Protein AF-A0A3C0CRC3-F1 (afdb_monomer)

Radius of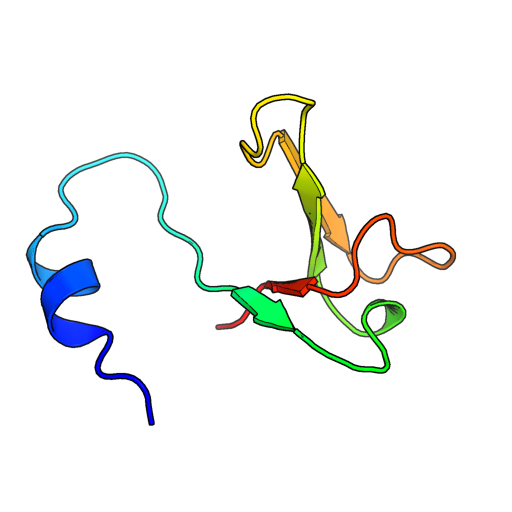 gyration: 12.32 Å; Cα contacts (8 Å, |Δi|>4): 85; chains: 1; bounding box: 26×25×29 Å

pLDDT: mean 94.43, std 5.78, range [66.81, 98.25]

Nearest PDB structures (foldseek):
  6t38-assembly1_C  TM=9.451E-01  e=2.287E-04  Pseudomonas aeruginosa PAO1
  6t38-assembly1_D  TM=9.467E-01  e=2.287E-04  Pseudomonas aeruginosa PAO1
  6t38-assembly1_A  TM=9.395E-01  e=2.287E-04  Pseudomonas aeruginosa PAO1
  6t38-assembly1_B  TM=9.407E-01  e=2.287E-04  Pseudomonas aeruginosa PAO1
  4arw-assembly2_B  TM=9.287E-01  e=2.287E-04  Pseudomonas aeruginosa PAO1

Structure (mmCIF, N/CA/C/O backbone):
data_AF-A0A3C0CRC3-F1
#
_entry.id   AF-A0A3C0CRC3-F1
#
loop_
_atom_site.group_PDB
_atom_site.id
_atom_site.type_symbol
_atom_site.label_atom_id
_atom_site.label_alt_id
_atom_site.label_comp_id
_atom_site.label_asym_id
_atom_site.label_entity_id
_atom_site.label_seq_id
_atom_site.pdbx_PDB_ins_code
_atom_site.Cartn_x
_atom_site.Cartn_y
_atom_site.Cartn_z
_atom_site.occupancy
_atom_site.B_iso_or_equiv
_atom_site.auth_seq_id
_atom_site.auth_comp_id
_atom_site.auth_asym_id
_atom_site.auth_atom_id
_atom_site.pdbx_PDB_model_num
ATOM 1 N N . ASP A 1 1 ? 5.008 -18.624 0.936 1.00 66.81 1 ASP A N 1
ATOM 2 C CA . ASP A 1 1 ? 5.250 -17.259 0.440 1.00 66.81 1 ASP A CA 1
ATOM 3 C C . ASP A 1 1 ? 4.867 -17.119 -1.012 1.00 66.81 1 ASP A C 1
ATOM 5 O O . ASP A 1 1 ? 5.048 -18.057 -1.781 1.00 66.81 1 ASP A O 1
ATOM 9 N N . ALA A 1 2 ? 4.288 -15.975 -1.366 1.00 78.75 2 ALA A N 1
ATOM 10 C CA . ALA A 1 2 ? 4.078 -15.616 -2.760 1.00 78.75 2 ALA A CA 1
ATOM 11 C C . ALA A 1 2 ? 5.434 -15.229 -3.372 1.00 78.75 2 ALA A C 1
ATOM 13 O O . ALA A 1 2 ? 6.127 -14.369 -2.830 1.00 78.75 2 ALA A O 1
ATOM 14 N N . ASP A 1 3 ? 5.822 -15.858 -4.484 1.00 90.38 3 ASP A N 1
ATOM 15 C CA . ASP A 1 3 ? 7.021 -15.454 -5.225 1.00 90.38 3 ASP A CA 1
ATOM 16 C C . ASP A 1 3 ? 6.759 -14.119 -5.940 1.00 90.38 3 ASP A C 1
ATOM 18 O O . ASP A 1 3 ? 6.044 -14.058 -6.943 1.00 90.38 3 ASP A O 1
ATOM 22 N N . ILE A 1 4 ? 7.348 -13.040 -5.419 1.00 91.00 4 ILE A N 1
ATOM 23 C CA . ILE A 1 4 ? 7.279 -11.702 -6.024 1.00 91.00 4 ILE A CA 1
ATOM 24 C C . ILE A 1 4 ? 8.347 -11.479 -7.106 1.00 91.00 4 ILE A C 1
ATOM 26 O O . ILE A 1 4 ? 8.323 -10.458 -7.796 1.00 91.00 4 ILE A O 1
ATOM 30 N N . GLY A 1 5 ? 9.277 -12.420 -7.294 1.00 93.69 5 GLY A N 1
ATOM 31 C CA . GLY A 1 5 ? 10.404 -12.319 -8.219 1.00 93.69 5 GLY A CA 1
ATOM 32 C C . GLY A 1 5 ? 10.010 -11.956 -9.655 1.00 93.69 5 GLY A C 1
ATOM 33 O O . GLY A 1 5 ? 10.628 -11.056 -10.228 1.00 93.69 5 GLY A O 1
ATOM 34 N N . PRO A 1 6 ? 8.979 -12.576 -10.264 1.00 95.19 6 PRO A N 1
ATOM 35 C CA . PRO A 1 6 ? 8.501 -12.182 -11.589 1.00 95.19 6 PRO A CA 1
ATOM 36 C C . PRO A 1 6 ? 8.036 -10.722 -11.648 1.00 95.19 6 PRO A C 1
ATOM 38 O O . PRO A 1 6 ? 8.384 -10.007 -12.587 1.00 95.19 6 PRO A O 1
ATOM 41 N N . ALA A 1 7 ? 7.307 -10.262 -10.627 1.00 92.62 7 ALA A N 1
ATOM 42 C CA . ALA A 1 7 ? 6.805 -8.895 -10.556 1.00 92.62 7 ALA A CA 1
ATOM 43 C C . ALA A 1 7 ? 7.934 -7.872 -10.361 1.00 92.62 7 ALA A C 1
ATOM 45 O O . ALA A 1 7 ? 7.837 -6.762 -10.877 1.00 92.62 7 ALA A O 1
ATOM 46 N N . VAL A 1 8 ? 9.007 -8.228 -9.655 1.00 93.25 8 VAL A N 1
ATOM 47 C CA . VAL A 1 8 ? 10.192 -7.368 -9.529 1.00 93.25 8 VAL A CA 1
ATOM 48 C C . VAL A 1 8 ? 10.962 -7.314 -10.851 1.00 93.25 8 VAL A C 1
ATOM 50 O O . VAL A 1 8 ? 11.266 -6.230 -11.337 1.00 93.25 8 VAL A O 1
ATOM 53 N N . ARG A 1 9 ? 11.219 -8.466 -11.487 1.00 96.94 9 ARG A N 1
ATOM 54 C CA . ARG A 1 9 ? 11.971 -8.546 -12.755 1.00 96.94 9 ARG A CA 1
ATOM 55 C C . ARG A 1 9 ? 11.302 -7.795 -13.906 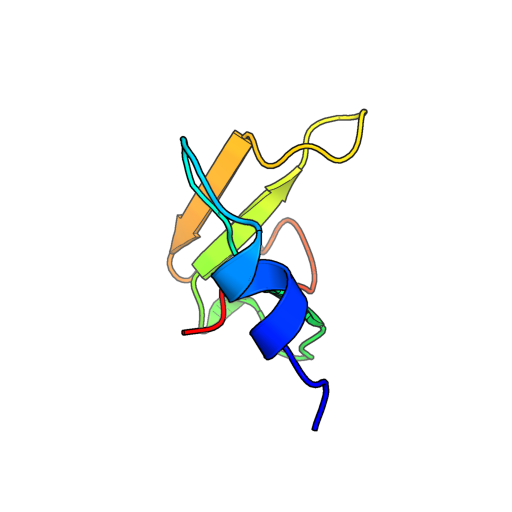1.00 96.94 9 ARG A C 1
ATOM 57 O O . ARG A 1 9 ? 11.996 -7.255 -14.758 1.00 96.94 9 ARG A O 1
ATOM 64 N N . SER A 1 10 ? 9.971 -7.785 -13.951 1.00 96.44 10 SER A N 1
ATOM 65 C CA . SER A 1 10 ? 9.213 -7.133 -15.025 1.00 96.44 10 SER A CA 1
ATOM 66 C C . SER A 1 10 ? 8.954 -5.641 -14.782 1.00 96.44 10 SER A C 1
ATOM 68 O O . SER A 1 10 ? 8.248 -5.018 -15.575 1.00 96.44 10 SER A O 1
ATOM 70 N N . PHE A 1 11 ? 9.380 -5.082 -13.647 1.00 95.69 11 PHE A N 1
ATOM 71 C CA . PHE A 1 11 ? 9.078 -3.700 -13.293 1.00 95.69 11 PHE A CA 1
ATOM 72 C C . PHE A 1 11 ? 10.071 -2.746 -13.962 1.00 95.69 11 PHE A C 1
ATOM 74 O O . PHE A 1 11 ? 11.267 -2.807 -13.699 1.00 95.69 11 PHE A O 1
ATOM 81 N N . SER A 1 12 ? 9.572 -1.860 -14.825 1.00 97.19 12 SER A N 1
ATOM 82 C CA . SER A 1 12 ? 10.413 -0.984 -15.652 1.00 97.19 12 SER A CA 1
ATOM 83 C C . SER A 1 12 ? 10.261 0.510 -15.360 1.00 97.19 12 SER A C 1
ATOM 85 O O . SER A 1 12 ? 11.112 1.293 -15.773 1.00 97.19 12 SER A O 1
ATOM 87 N N . SER A 1 13 ? 9.181 0.938 -14.699 1.00 96.00 13 SER A N 1
ATOM 88 C CA . SER A 1 13 ? 8.888 2.362 -14.479 1.00 96.00 13 SER A CA 1
ATOM 89 C C . SER A 1 13 ? 7.760 2.587 -13.472 1.00 96.00 13 SER A C 1
ATOM 91 O O . SER A 1 13 ? 6.861 1.755 -13.350 1.00 96.00 13 SER A O 1
ATOM 93 N N . GLY A 1 14 ? 7.738 3.768 -12.846 1.00 92.56 14 GLY A N 1
ATOM 94 C CA . GLY A 1 14 ? 6.674 4.198 -11.936 1.00 92.56 14 GLY A CA 1
ATOM 95 C C . GLY A 1 14 ? 6.915 3.724 -10.507 1.00 92.56 14 GLY A C 1
ATOM 96 O O . GLY A 1 14 ? 8.036 3.802 -10.012 1.00 92.56 14 GLY A O 1
ATOM 97 N N . ALA A 1 15 ? 5.871 3.222 -9.852 1.00 90.56 15 ALA A N 1
ATOM 98 C CA . ALA A 1 15 ? 5.953 2.588 -8.540 1.00 90.56 15 ALA A CA 1
ATOM 99 C C . ALA A 1 15 ? 5.143 1.287 -8.541 1.00 90.56 15 ALA A C 1
ATOM 101 O O . ALA A 1 15 ? 4.105 1.190 -9.199 1.00 90.56 15 ALA A O 1
ATOM 102 N N . ARG A 1 16 ? 5.613 0.285 -7.795 1.00 90.56 16 ARG A N 1
ATOM 103 C CA . ARG A 1 16 ? 4.905 -0.976 -7.562 1.00 90.56 16 ARG A CA 1
ATOM 104 C C . ARG A 1 16 ? 4.870 -1.239 -6.066 1.00 90.56 16 ARG A C 1
ATOM 106 O O . ARG A 1 16 ? 5.912 -1.254 -5.422 1.00 90.56 16 ARG A O 1
ATOM 113 N N . LEU A 1 17 ? 3.667 -1.426 -5.539 1.00 92.00 17 LEU A N 1
ATOM 114 C CA . LEU A 1 17 ? 3.425 -1.735 -4.135 1.00 92.00 17 LEU A CA 1
ATOM 115 C C . LEU A 1 17 ? 2.878 -3.151 -4.025 1.00 92.00 17 LEU A C 1
ATOM 117 O O . LEU A 1 17 ? 2.101 -3.589 -4.875 1.00 92.00 17 LEU A O 1
ATOM 121 N N . PHE A 1 18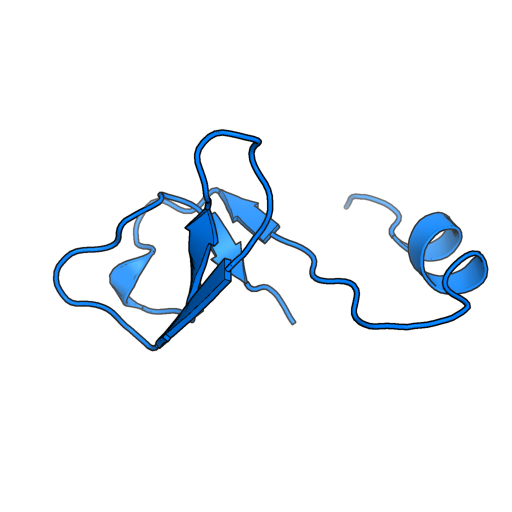 ? 3.264 -3.835 -2.957 1.00 92.94 18 PHE A N 1
ATOM 122 C CA . PHE A 1 18 ? 2.649 -5.086 -2.545 1.00 92.94 18 PHE A CA 1
ATOM 123 C C . PHE A 1 18 ? 1.761 -4.803 -1.342 1.00 92.94 18 PHE A C 1
ATOM 125 O O . PHE A 1 18 ? 2.111 -4.007 -0.468 1.00 92.94 18 PHE A O 1
ATOM 132 N N . LEU A 1 19 ? 0.579 -5.409 -1.351 1.00 95.31 19 LEU A N 1
ATOM 133 C CA . LEU A 1 19 ? -0.434 -5.204 -0.332 1.00 95.31 19 LEU A CA 1
ATOM 134 C C . LEU A 1 19 ? -0.782 -6.535 0.310 1.00 95.31 19 LEU A C 1
ATOM 136 O O . LEU A 1 19 ? -0.985 -7.527 -0.390 1.00 95.31 19 LEU A O 1
ATOM 140 N N . GLN A 1 20 ? -0.941 -6.518 1.625 1.00 94.75 20 GLN A N 1
ATOM 141 C CA . GLN A 1 20 ? -1.418 -7.663 2.385 1.00 94.75 20 GLN A CA 1
ATOM 142 C C . GLN A 1 20 ? -2.720 -7.298 3.082 1.00 94.75 20 GLN A C 1
ATOM 144 O O . GLN A 1 20 ? -2.838 -6.227 3.675 1.00 94.75 20 GLN A O 1
ATOM 149 N N . LYS A 1 21 ? -3.709 -8.191 3.021 1.00 96.50 21 LYS A N 1
ATOM 150 C CA . LYS A 1 21 ? -4.925 -8.034 3.820 1.00 96.50 21 LYS A CA 1
ATOM 151 C C . LYS A 1 21 ? -4.599 -8.351 5.279 1.00 96.50 21 LYS A C 1
ATOM 153 O O . LYS A 1 21 ? -4.083 -9.431 5.564 1.00 96.50 21 LYS A O 1
ATOM 158 N N . VAL A 1 22 ? -4.907 -7.425 6.178 1.00 96.75 22 VAL A N 1
ATOM 159 C CA . VAL A 1 22 ? -4.622 -7.528 7.615 1.00 96.75 22 VAL A CA 1
ATOM 160 C C . VAL A 1 22 ? -5.886 -7.285 8.434 1.00 96.75 22 VAL A C 1
ATOM 162 O O . VAL A 1 22 ? -6.884 -6.777 7.920 1.00 96.75 22 VAL A O 1
ATOM 165 N N . LEU A 1 23 ? -5.854 -7.693 9.702 1.00 97.56 23 LEU A N 1
ATOM 166 C CA . LEU A 1 23 ? -6.968 -7.495 10.631 1.00 97.56 23 LEU A CA 1
ATOM 167 C C . LEU A 1 23 ? -6.941 -6.098 11.274 1.00 97.56 23 LEU A C 1
ATOM 169 O O . LEU A 1 23 ? -7.999 -5.563 11.578 1.00 97.56 23 LEU A O 1
ATOM 173 N N . ASP A 1 24 ? -5.750 -5.520 11.424 1.00 97.31 24 ASP A N 1
ATOM 174 C CA . ASP A 1 24 ? -5.432 -4.279 12.143 1.00 97.31 24 ASP A CA 1
ATOM 175 C C . ASP A 1 24 ? -4.697 -3.246 11.246 1.00 97.31 24 ASP A C 1
ATOM 177 O O . ASP A 1 24 ? -3.533 -2.901 11.487 1.00 97.31 24 ASP A O 1
ATOM 181 N N . PRO A 1 25 ? -5.337 -2.765 10.158 1.00 97.88 25 PRO A N 1
ATOM 182 C CA . PRO A 1 25 ? -4.719 -1.873 9.169 1.00 97.88 25 PRO A CA 1
ATOM 183 C C . PRO A 1 25 ? -4.282 -0.508 9.729 1.00 97.88 25 PRO A C 1
ATOM 185 O O . PRO A 1 25 ? -3.339 0.085 9.213 1.00 97.88 25 PRO A O 1
ATOM 188 N N . GLU A 1 26 ? -4.891 -0.024 10.811 1.00 97.81 26 GLU A N 1
ATOM 189 C CA . GLU A 1 26 ? -4.568 1.248 11.475 1.00 97.81 26 GLU A CA 1
ATOM 190 C C . GLU A 1 26 ? -3.132 1.330 12.020 1.00 97.81 26 GLU A C 1
ATOM 192 O O . GLU A 1 26 ? -2.663 2.401 12.399 1.00 97.81 26 GLU A O 1
ATOM 197 N N . ARG A 1 27 ? -2.409 0.207 12.069 1.00 97.19 27 ARG A N 1
ATOM 198 C CA . ARG A 1 27 ? -1.011 0.150 12.517 1.00 97.19 27 ARG A CA 1
ATOM 199 C C . ARG A 1 27 ? 0.002 0.430 11.406 1.00 97.19 27 ARG A C 1
ATOM 201 O O . ARG A 1 27 ? 1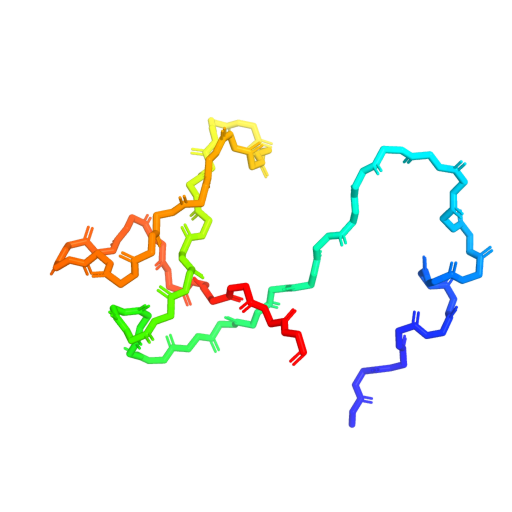.194 0.544 11.706 1.00 97.19 27 ARG A O 1
ATOM 208 N N . PHE A 1 28 ? -0.450 0.540 10.157 1.00 97.62 28 PHE A N 1
ATOM 209 C CA . PHE A 1 28 ? 0.392 0.559 8.962 1.00 97.62 28 PHE A CA 1
ATOM 210 C C . PHE A 1 28 ? 0.026 1.702 8.007 1.00 97.62 28 PHE A C 1
ATOM 212 O O . PHE A 1 28 ? -0.928 2.449 8.230 1.00 97.62 28 PHE A O 1
ATOM 219 N N . GLY A 1 29 ? 0.773 1.805 6.908 1.00 97.88 29 GLY A N 1
ATOM 220 C CA . GLY A 1 29 ? 0.355 2.564 5.735 1.00 97.88 29 GLY A CA 1
ATOM 221 C C . GLY A 1 29 ? -0.794 1.852 5.019 1.00 97.88 29 GLY A C 1
ATOM 222 O O . GLY A 1 29 ? -0.640 0.716 4.567 1.00 97.88 29 GLY A O 1
ATOM 223 N N . VAL A 1 30 ? -1.941 2.517 4.896 1.00 98.25 30 VAL A N 1
ATOM 224 C CA . VAL A 1 30 ? -3.164 1.970 4.292 1.00 98.25 30 VAL A CA 1
ATOM 225 C C . VAL A 1 30 ? -3.395 2.623 2.929 1.00 98.25 30 VAL A C 1
ATOM 227 O O . VAL A 1 30 ? -3.523 3.848 2.857 1.00 98.25 30 VAL A O 1
ATOM 230 N N . PRO A 1 31 ? -3.468 1.853 1.829 1.00 97.62 31 PRO A N 1
ATOM 231 C CA . PRO A 1 31 ? -3.767 2.407 0.522 1.00 97.62 31 PRO A CA 1
ATOM 232 C C . PRO A 1 31 ? -5.240 2.818 0.443 1.00 97.62 31 PRO A C 1
ATOM 234 O O . PRO A 1 31 ? -6.148 2.101 0.883 1.00 97.62 31 PRO A O 1
ATOM 237 N N . VAL A 1 32 ? -5.471 3.966 -0.183 1.00 97.69 32 VAL A N 1
ATOM 238 C CA . VAL A 1 32 ? -6.792 4.446 -0.578 1.00 97.69 32 VAL A CA 1
ATOM 239 C C . VAL A 1 32 ? -6.964 4.174 -2.061 1.00 97.69 32 VAL A C 1
ATOM 241 O O . VAL A 1 32 ? -6.128 4.575 -2.874 1.00 97.69 32 VAL A O 1
ATOM 244 N N . PHE A 1 33 ? -8.060 3.512 -2.411 1.00 96.44 33 PHE A N 1
ATOM 245 C CA . PHE A 1 33 ? -8.393 3.187 -3.790 1.00 96.44 33 PHE A CA 1
ATOM 246 C C . PHE A 1 33 ? -9.426 4.164 -4.345 1.00 96.44 33 PHE A C 1
ATOM 248 O O . PHE A 1 33 ? -10.329 4.606 -3.631 1.00 96.44 33 PHE A O 1
ATOM 255 N N . ASN A 1 34 ? -9.318 4.479 -5.632 1.00 95.75 34 ASN A N 1
ATOM 256 C CA . ASN A 1 34 ? -10.420 5.076 -6.373 1.00 95.75 34 ASN A CA 1
ATOM 257 C C . ASN A 1 34 ? -11.462 4.004 -6.761 1.00 95.75 34 ASN A C 1
ATOM 259 O O . ASN A 1 34 ? -11.335 2.825 -6.429 1.00 95.75 34 ASN A O 1
ATOM 263 N N . LYS A 1 35 ? -12.501 4.418 -7.494 1.00 95.94 35 LYS A N 1
ATOM 264 C CA . LYS A 1 35 ? -13.592 3.533 -7.940 1.00 95.94 35 LYS A CA 1
ATOM 265 C C . LYS A 1 35 ? -13.142 2.433 -8.909 1.00 95.94 35 LYS A C 1
ATOM 267 O O . LYS A 1 35 ? -13.797 1.401 -8.975 1.00 95.94 35 LYS A O 1
ATOM 272 N N . ASP A 1 36 ? -12.032 2.646 -9.607 1.00 96.06 36 ASP A N 1
ATOM 273 C CA . ASP A 1 36 ? -11.466 1.705 -10.577 1.00 96.06 36 ASP A CA 1
ATOM 274 C C . ASP A 1 36 ? -10.459 0.737 -9.927 1.00 96.06 36 ASP A C 1
ATOM 276 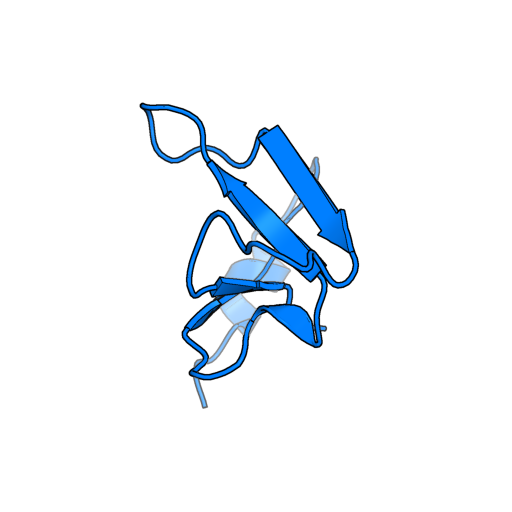O O . ASP A 1 36 ? -9.862 -0.095 -10.604 1.00 96.06 36 ASP A O 1
ATOM 280 N N . GLY A 1 37 ? -10.248 0.841 -8.609 1.00 91.56 37 GLY A N 1
ATOM 281 C CA . GLY A 1 37 ? -9.297 0.010 -7.871 1.00 91.56 37 GLY A CA 1
ATOM 282 C C . GLY A 1 37 ? -7.840 0.473 -7.970 1.00 91.56 37 GLY A C 1
ATOM 283 O O . GLY A 1 37 ? -6.942 -0.255 -7.550 1.00 91.56 37 GLY A O 1
ATOM 284 N N . HIS A 1 38 ? -7.571 1.675 -8.487 1.00 93.12 38 HIS A N 1
ATOM 285 C CA . HIS A 1 38 ? -6.229 2.262 -8.489 1.00 93.12 38 HIS A CA 1
ATOM 286 C C . HIS A 1 38 ? -5.925 2.965 -7.166 1.00 93.12 38 HIS A C 1
ATOM 288 O O . HIS A 1 38 ? -6.777 3.657 -6.608 1.00 93.12 38 HIS A O 1
ATOM 294 N N . ILE A 1 39 ? -4.686 2.829 -6.689 1.00 94.81 39 ILE A N 1
ATOM 295 C CA . ILE A 1 39 ? -4.205 3.524 -5.490 1.00 94.81 39 ILE A CA 1
ATOM 296 C C . ILE A 1 39 ? -4.039 5.012 -5.809 1.00 94.81 39 ILE A C 1
ATOM 298 O O . ILE A 1 39 ? -3.339 5.368 -6.755 1.00 94.81 39 ILE A O 1
ATOM 302 N N . ILE A 1 40 ? -4.659 5.870 -5.001 1.00 95.44 40 ILE A N 1
ATOM 303 C CA . ILE A 1 40 ? -4.566 7.333 -5.131 1.00 95.44 40 ILE A CA 1
ATOM 304 C C . ILE A 1 40 ? -3.759 7.984 -4.008 1.00 95.44 40 ILE A C 1
ATOM 306 O O . ILE A 1 40 ? -3.176 9.045 -4.208 1.00 95.44 40 ILE A O 1
ATOM 310 N N . SER A 1 41 ? -3.703 7.355 -2.835 1.00 96.44 41 SER A N 1
ATOM 311 C CA . SER A 1 41 ? -2.904 7.816 -1.700 1.00 96.44 41 SER A CA 1
ATOM 312 C C . SER A 1 41 ? -2.615 6.667 -0.738 1.00 96.44 41 SER A C 1
ATOM 314 O O . SER A 1 41 ? -3.261 5.620 -0.791 1.00 96.44 41 SER A O 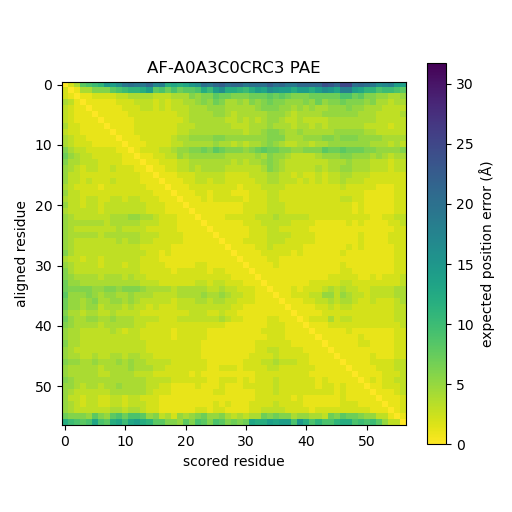1
ATOM 316 N N . ILE A 1 42 ? -1.645 6.877 0.151 1.00 97.12 42 ILE A N 1
ATOM 317 C CA . ILE A 1 42 ? -1.384 6.023 1.311 1.00 97.12 42 ILE A CA 1
ATOM 318 C C . ILE A 1 42 ? -1.587 6.895 2.546 1.00 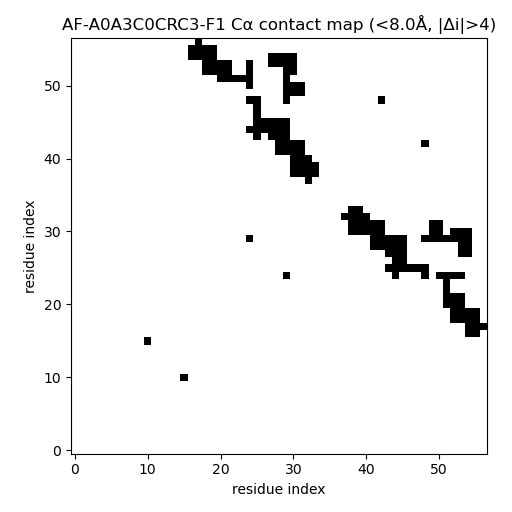97.12 42 ILE A C 1
ATOM 320 O O . ILE A 1 42 ? -1.023 7.985 2.627 1.00 97.12 42 ILE A O 1
ATOM 324 N N . GLU A 1 43 ? -2.406 6.434 3.482 1.00 98.00 43 GLU A N 1
ATOM 325 C CA . GLU A 1 43 ? -2.599 7.080 4.779 1.00 98.00 43 GLU A CA 1
ATOM 326 C C . GLU A 1 43 ? -1.771 6.329 5.825 1.00 98.00 43 GLU A C 1
ATOM 328 O O . GLU A 1 43 ? -1.923 5.120 5.976 1.00 98.00 43 GLU A O 1
ATOM 333 N N . GLU A 1 44 ? -0.872 7.020 6.527 1.00 97.81 44 GLU A N 1
ATOM 334 C CA . GLU A 1 44 ? -0.026 6.406 7.557 1.00 97.81 44 GLU A CA 1
ATOM 335 C C . GLU A 1 44 ? -0.786 6.322 8.882 1.00 97.81 44 GLU A C 1
ATOM 337 O O . GLU A 1 44 ? -1.161 7.349 9.451 1.00 97.81 44 GLU A O 1
ATOM 342 N N . LYS A 1 45 ? -0.995 5.095 9.370 1.00 97.62 45 LYS A N 1
ATOM 343 C CA . LYS A 1 45 ? -1.662 4.777 10.642 1.00 97.62 45 LYS A CA 1
ATOM 344 C C . LYS A 1 45 ? -2.995 5.511 10.843 1.00 97.62 45 LYS A C 1
ATOM 346 O O . LYS A 1 45 ? -3.174 6.223 11.837 1.00 97.62 45 LYS A O 1
ATOM 351 N N . PRO A 1 46 ? -3.941 5.395 9.895 1.00 98.12 46 PRO A N 1
ATOM 352 C CA . PRO A 1 46 ? -5.202 6.111 9.986 1.00 98.12 46 PRO A CA 1
ATOM 353 C C . PRO A 1 46 ? -6.048 5.551 11.132 1.00 98.12 46 PRO A C 1
ATOM 355 O O . PRO A 1 46 ? -6.254 4.346 11.228 1.00 98.12 46 PRO A O 1
ATOM 358 N N . ALA A 1 47 ? -6.629 6.432 11.949 1.00 97.94 47 ALA A N 1
ATOM 359 C CA . ALA A 1 47 ? -7.575 6.028 12.994 1.00 97.94 47 ALA A CA 1
ATOM 360 C C . ALA A 1 47 ? -8.856 5.380 12.425 1.00 97.94 47 ALA A C 1
ATOM 362 O O . ALA A 1 47 ? -9.521 4.607 13.110 1.00 97.94 47 ALA A O 1
ATOM 363 N N . GLN A 1 48 ? -9.214 5.712 11.179 1.00 97.75 48 GLN A N 1
ATOM 364 C CA . GLN A 1 48 ? -10.343 5.142 10.439 1.00 97.75 48 GLN A 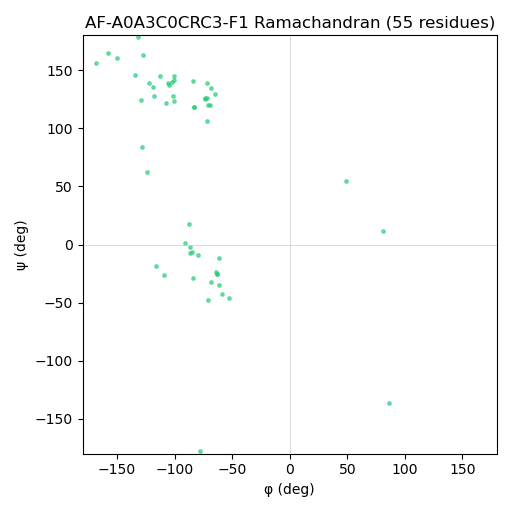CA 1
ATOM 365 C C . GLN A 1 48 ? -9.864 4.657 9.060 1.00 97.75 48 GLN A C 1
ATOM 367 O O . GLN A 1 48 ? -9.949 5.397 8.078 1.00 97.75 48 GLN A O 1
ATOM 372 N N . PRO A 1 49 ? -9.311 3.437 8.975 1.00 97.56 49 PRO A N 1
ATOM 373 C CA . PRO A 1 49 ? -8.718 2.907 7.752 1.00 97.56 49 PRO A CA 1
ATOM 374 C C . PRO A 1 49 ? -9.765 2.726 6.644 1.00 97.56 49 PRO A C 1
ATOM 376 O O . PRO A 1 49 ? -10.806 2.100 6.839 1.00 97.56 49 PRO A O 1
ATOM 379 N N . LYS A 1 50 ? -9.468 3.248 5.447 1.00 96.62 50 LYS A N 1
ATOM 380 C CA . LYS A 1 50 ? -10.357 3.176 4.267 1.00 96.62 50 LYS A CA 1
ATOM 381 C C . LYS A 1 50 ? -10.310 1.836 3.532 1.00 96.62 50 LYS A C 1
ATOM 383 O O . LYS A 1 50 ? -11.110 1.601 2.629 1.00 96.62 50 LYS A O 1
ATOM 388 N N . SER A 1 51 ? -9.372 0.963 3.888 1.00 97.12 51 SER A N 1
ATOM 389 C CA . SER A 1 51 ? -9.290 -0.403 3.381 1.00 97.12 51 SER A CA 1
ATOM 390 C C . SER A 1 51 ? -8.660 -1.329 4.424 1.00 97.12 51 SER A C 1
ATOM 392 O O . SER A 1 51 ? -7.980 -0.877 5.342 1.00 97.12 51 SER A O 1
ATOM 394 N N . SER A 1 52 ? -8.875 -2.639 4.284 1.00 97.25 52 SER A N 1
ATOM 395 C CA . SER A 1 52 ? -8.247 -3.664 5.139 1.00 97.25 52 SER A CA 1
ATOM 396 C C . SER A 1 52 ? -6.873 -4.112 4.627 1.00 97.25 52 SER A C 1
ATOM 398 O O . SER A 1 52 ? -6.413 -5.202 4.968 1.00 97.25 52 SER A O 1
ATOM 400 N N . TYR A 1 53 ? -6.251 -3.328 3.747 1.00 97.56 53 TYR A N 1
ATOM 401 C CA . TYR A 1 53 ? -4.945 -3.634 3.181 1.00 97.56 53 TYR A CA 1
ATOM 402 C C . TYR A 1 53 ? -3.869 -2.800 3.867 1.00 97.56 53 TYR A C 1
ATOM 404 O O . TYR A 1 53 ? -4.058 -1.614 4.113 1.00 97.56 53 TYR A O 1
ATOM 412 N N . ALA A 1 54 ? -2.728 -3.421 4.128 1.00 97.50 54 ALA A N 1
ATOM 413 C CA . ALA A 1 54 ? -1.507 -2.743 4.522 1.00 97.50 54 ALA A CA 1
ATOM 414 C C . ALA A 1 54 ? -0.537 -2.738 3.341 1.00 97.50 54 ALA A C 1
ATOM 416 O O . ALA A 1 54 ? -0.397 -3.747 2.642 1.00 97.50 54 ALA A O 1
ATOM 417 N N . VAL A 1 55 ? 0.140 -1.612 3.134 1.00 95.81 55 VAL A N 1
ATOM 418 C CA . VAL A 1 55 ? 1.329 -1.554 2.286 1.00 95.81 55 VAL A CA 1
ATOM 419 C C . VAL A 1 55 ? 2.439 -2.313 2.996 1.00 95.81 55 VAL A C 1
ATOM 421 O O . VAL A 1 55 ? 2.805 -1.980 4.122 1.00 95.81 55 VAL A O 1
ATOM 424 N N . THR A 1 56 ? 2.952 -3.352 2.346 1.00 87.88 56 THR A N 1
ATOM 425 C CA . THR A 1 56 ? 4.032 -4.178 2.886 1.00 87.88 56 THR A CA 1
ATOM 426 C C . THR A 1 56 ? 5.365 -3.786 2.266 1.00 87.88 56 THR A C 1
ATOM 428 O O . THR A 1 56 ? 5.427 -3.522 1.062 1.00 87.88 56 THR A O 1
ATOM 431 N N . GLY A 1 57 ? 6.415 -3.796 3.085 1.00 72.50 57 GLY A N 1
ATOM 432 C CA . GLY A 1 57 ? 7.813 -3.649 2.689 1.00 72.50 57 GLY A CA 1
ATOM 433 C C . GLY A 1 57 ? 8.637 -4.751 3.323 1.00 72.50 57 GLY A C 1
ATOM 434 O O . GLY A 1 57 ? 8.483 -4.930 4.551 1.00 72.50 57 GLY A O 1
#

Secondary structure (DSSP, 8-state):
----HHHHHT--SS---EEEE-S-GGGSEEEEE-TTS-EEEEEES-S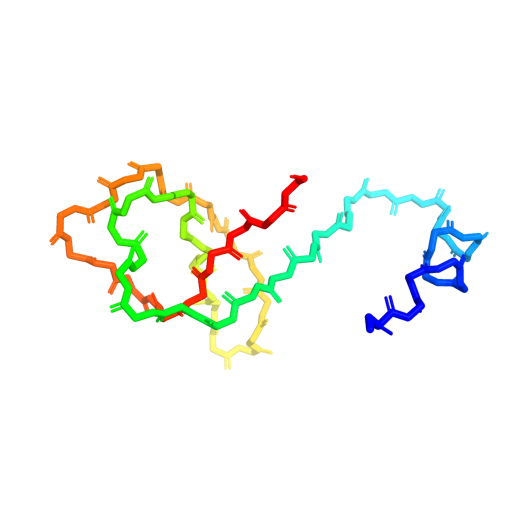S-SSSEEEE-

Sequence (57 aa):
DADIGPAVRSFSSGARLFLQKVLDPERFGVPVFNKDGHIISIEEKPAQPKSSYAVTG

Solvent-accessible surface area (backbone atoms only — not comparable to full-atom values): 3689 Å² total; per-residue (Å²): 132,85,83,55,62,67,64,59,75,72,60,85,78,92,85,87,83,49,73,42,82,48,95,66,24,42,80,32,38,23,50,36,62,51,96,87,67,47,76,76,48,70,42,73,44,33,96,75,58,88,38,52,31,23,60,58,132

Mean predicted aligned error: 3.1 Å

Foldseek 3Di:
DDPCPVVVVPDDDDDDWDKDQAPQQLCAFAFDADPVRDTDDTDGNDPDGPHRIHTDD